Protein AF-A0A4R1QYN3-F1 (afdb_monomer_lite)

InterPro domains:
  IPR029058 Alpha/Beta hydrolase fold [G3DSA:3.40.50.1820] (17-107)

Secondary structure (DSSP, 8-state):
-------GGGG--S--SEEE-HHHHSSEEEEE--SS-SSTT-EEEEE--TT--HHHHHHHHHHHHTTT-EEEEEE-SSSTTS-SSSSS--THHHHHHHHHHHHTT--

Structure (mmCIF, N/CA/C/O backbone):
data_AF-A0A4R1QYN3-F1
#
_entry.id   AF-A0A4R1QYN3-F1
#
loop_
_atom_site.group_PDB
_atom_site.id
_atom_site.type_symbol
_atom_site.label_atom_id
_atom_site.label_alt_id
_atom_site.label_comp_id
_atom_site.label_asym_id
_atom_site.label_entity_id
_atom_site.label_seq_id
_atom_site.pdbx_PDB_ins_code
_atom_site.Cartn_x
_atom_site.Cartn_y
_atom_site.Cartn_z
_atom_site.occupancy
_atom_site.B_iso_or_equiv
_atom_site.auth_seq_id
_atom_site.auth_comp_id
_atom_site.auth_asym_id
_atom_site.auth_atom_id
_atom_site.pdbx_PDB_model_num
ATOM 1 N N . MET A 1 1 ? 18.284 11.330 -16.978 1.00 38.03 1 MET A N 1
ATOM 2 C CA . MET A 1 1 ? 18.739 11.485 -15.575 1.00 38.03 1 MET A CA 1
ATOM 3 C C . MET A 1 1 ? 17.774 12.408 -14.843 1.00 38.03 1 MET A C 1
ATOM 5 O O . MET A 1 1 ? 17.845 13.619 -15.007 1.00 38.03 1 MET A O 1
ATOM 9 N N . SER A 1 2 ? 16.812 11.842 -14.109 1.00 49.78 2 SER A N 1
ATOM 10 C CA . SER A 1 2 ? 15.861 12.630 -13.316 1.00 49.78 2 SER A CA 1
ATOM 11 C C . SER A 1 2 ? 16.598 13.269 -12.139 1.00 49.78 2 SER A C 1
ATOM 13 O O . SER A 1 2 ? 17.237 12.563 -11.358 1.00 49.78 2 SER A O 1
ATOM 15 N N . LYS A 1 3 ? 16.528 14.601 -12.017 1.00 47.66 3 LYS A N 1
ATOM 16 C CA . LYS A 1 3 ? 16.996 15.331 -10.830 1.00 47.66 3 LYS A CA 1
ATOM 17 C C . LYS A 1 3 ? 16.370 14.672 -9.595 1.00 47.66 3 LYS A C 1
ATOM 19 O O . LYS A 1 3 ? 15.159 14.445 -9.585 1.00 47.66 3 LYS A O 1
ATOM 24 N N . ARG A 1 4 ? 17.181 14.335 -8.582 1.00 49.62 4 ARG A N 1
ATOM 25 C CA . ARG A 1 4 ? 16.681 13.836 -7.291 1.00 49.62 4 ARG A CA 1
ATOM 26 C C . ARG A 1 4 ? 15.728 14.891 -6.730 1.00 49.62 4 ARG A C 1
ATOM 28 O O . ARG A 1 4 ? 16.173 15.944 -6.284 1.00 49.62 4 ARG A O 1
ATOM 35 N N . LYS A 1 5 ? 14.422 14.632 -6.824 1.00 58.09 5 LYS A N 1
ATOM 36 C CA . LYS A 1 5 ? 13.404 15.398 -6.104 1.00 58.09 5 LYS A CA 1
ATOM 37 C C . LYS A 1 5 ? 13.692 15.198 -4.614 1.00 58.09 5 LYS A C 1
ATOM 39 O O . LYS A 1 5 ? 14.036 14.085 -4.216 1.00 58.09 5 LYS A O 1
ATOM 44 N N . GLU A 1 6 ? 13.614 16.258 -3.811 1.00 59.31 6 GLU A N 1
ATOM 45 C CA . GLU A 1 6 ? 13.724 16.113 -2.354 1.00 59.31 6 GLU A CA 1
ATOM 46 C C . GLU A 1 6 ? 12.736 15.043 -1.870 1.00 59.31 6 GLU A C 1
ATOM 48 O O . GLU A 1 6 ? 11.584 15.074 -2.317 1.00 59.31 6 GLU A O 1
ATOM 53 N N . PRO A 1 7 ? 13.147 14.120 -0.979 1.00 69.44 7 PRO A N 1
ATOM 54 C CA . PRO A 1 7 ? 12.309 12.997 -0.588 1.00 69.44 7 PRO A CA 1
ATOM 55 C C . PRO A 1 7 ? 11.054 13.517 0.109 1.00 69.44 7 PRO A C 1
ATOM 57 O O . PRO A 1 7 ? 11.120 14.099 1.192 1.00 69.44 7 PRO A O 1
ATOM 60 N N . ALA A 1 8 ? 9.899 13.299 -0.521 1.00 77.06 8 ALA A N 1
ATOM 61 C CA . ALA A 1 8 ? 8.610 13.778 -0.027 1.00 77.06 8 ALA A CA 1
ATOM 62 C C . ALA A 1 8 ? 8.250 13.151 1.335 1.00 77.06 8 ALA A C 1
ATOM 64 O O . ALA A 1 8 ? 7.421 13.674 2.071 1.00 77.06 8 ALA A O 1
ATOM 65 N N . GLU A 1 9 ? 8.940 12.071 1.705 1.00 78.44 9 GLU A N 1
ATOM 66 C CA . GLU A 1 9 ? 8.841 11.388 2.994 1.00 78.44 9 GLU A CA 1
ATOM 67 C C . GLU A 1 9 ? 9.084 12.302 4.194 1.00 78.44 9 GLU A C 1
ATOM 69 O O . GLU A 1 9 ? 8.496 12.067 5.244 1.00 78.44 9 GLU A O 1
ATOM 74 N N . LYS A 1 10 ? 9.876 13.376 4.049 1.00 85.50 10 LYS A N 1
ATOM 75 C CA . LYS A 1 10 ? 10.087 14.346 5.138 1.00 85.50 10 LYS A CA 1
ATOM 76 C C . LYS A 1 10 ? 8.805 15.072 5.565 1.00 85.50 10 LYS A C 1
ATOM 78 O O . LYS A 1 10 ? 8.766 15.635 6.652 1.00 85.50 10 LYS A O 1
ATOM 83 N N . PHE A 1 11 ? 7.784 15.086 4.706 1.00 89.62 11 PHE A N 1
ATOM 84 C CA . PHE A 1 11 ? 6.488 15.703 4.985 1.00 89.62 11 PHE A CA 1
ATOM 85 C C . PHE A 1 11 ? 5.473 14.719 5.584 1.00 89.62 11 PHE A C 1
ATOM 87 O O . PHE A 1 11 ? 4.385 15.144 5.969 1.00 89.62 11 PHE A O 1
ATOM 94 N N . LEU A 1 12 ? 5.807 13.425 5.678 1.00 92.88 12 LEU A N 1
ATOM 95 C CA . LEU A 1 12 ? 4.967 12.456 6.376 1.00 92.88 12 LEU A CA 1
ATOM 96 C C . LEU A 1 12 ? 5.024 12.719 7.882 1.00 92.88 12 LEU A C 1
ATOM 98 O O . LEU A 1 12 ? 6.085 12.759 8.499 1.00 92.88 12 LEU A O 1
ATOM 102 N N . THR A 1 13 ? 3.848 12.845 8.473 1.00 96.19 13 THR A N 1
ATOM 103 C CA . THR A 1 13 ? 3.611 12.975 9.913 1.00 96.19 13 THR A CA 1
ATOM 104 C C . THR A 1 13 ? 3.189 11.649 10.554 1.00 96.19 13 THR A C 1
ATOM 106 O O . THR A 1 13 ? 3.395 11.451 11.748 1.00 96.19 13 THR A O 1
ATOM 109 N N . ILE A 1 14 ? 2.651 10.712 9.766 1.00 96.00 14 ILE A N 1
ATOM 110 C CA . ILE A 1 14 ? 2.229 9.376 10.193 1.00 96.00 14 ILE A CA 1
ATOM 111 C C . ILE A 1 14 ? 3.205 8.341 9.632 1.00 96.00 14 ILE A C 1
ATOM 113 O O . ILE A 1 14 ? 3.511 8.324 8.439 1.00 96.00 14 ILE A O 1
ATOM 117 N N . LYS A 1 15 ? 3.693 7.445 10.495 1.00 95.81 15 LYS A N 1
ATOM 118 C CA . LYS A 1 15 ? 4.522 6.308 10.076 1.00 95.81 15 LYS A CA 1
ATOM 119 C C . LYS A 1 15 ? 3.633 5.161 9.587 1.00 95.81 15 LYS A C 1
ATOM 121 O O . LYS A 1 15 ? 2.562 4.950 10.155 1.00 95.81 15 LYS A O 1
ATOM 126 N N . PRO A 1 16 ? 4.064 4.394 8.572 1.00 97.44 16 PRO A N 1
ATOM 127 C CA . PRO A 1 16 ? 3.325 3.209 8.165 1.00 97.44 16 PRO A CA 1
ATOM 128 C C . PRO A 1 16 ? 3.301 2.191 9.308 1.00 97.44 16 PRO A C 1
ATOM 130 O O . PRO A 1 16 ? 4.329 1.926 9.931 1.00 97.44 16 PRO A O 1
ATOM 133 N N . ALA A 1 17 ? 2.128 1.612 9.552 1.00 97.75 17 ALA A N 1
ATOM 134 C CA . ALA A 1 17 ? 1.943 0.500 10.476 1.00 97.75 17 ALA A CA 1
ATOM 135 C C . ALA A 1 17 ? 2.602 -0.781 9.943 1.00 97.75 17 ALA A C 1
ATOM 137 O O . ALA A 1 17 ? 3.052 -1.614 10.722 1.00 97.75 17 ALA A O 1
ATOM 138 N N . GLN A 1 18 ? 2.675 -0.920 8.616 1.00 98.19 18 GLN A N 1
ATOM 139 C CA . GLN A 1 18 ? 3.366 -2.018 7.953 1.00 98.19 18 GLN A CA 1
ATOM 140 C C . GLN A 1 18 ? 3.968 -1.562 6.624 1.00 98.19 18 GLN A C 1
ATOM 142 O O . GLN A 1 18 ? 3.374 -0.757 5.904 1.00 98.19 18 GLN A O 1
ATOM 147 N N . LYS A 1 19 ? 5.152 -2.085 6.302 1.00 98.12 19 LYS A N 1
ATOM 148 C CA . LYS A 1 19 ? 5.805 -1.930 4.999 1.00 98.12 19 LYS A CA 1
ATOM 149 C C . LYS A 1 19 ? 5.884 -3.290 4.316 1.00 98.12 19 LYS A C 1
ATOM 151 O O . LYS A 1 19 ? 6.121 -4.284 4.994 1.00 98.12 19 LYS A O 1
ATOM 156 N N . PHE A 1 20 ? 5.734 -3.291 3.001 1.00 98.12 20 PHE A N 1
ATOM 157 C CA . PHE A 1 20 ? 5.770 -4.474 2.149 1.00 98.12 20 PHE A CA 1
ATOM 158 C C . PHE A 1 20 ? 6.913 -4.359 1.154 1.00 98.12 20 PHE A C 1
ATOM 160 O O . PHE A 1 20 ? 7.214 -3.260 0.673 1.00 98.12 20 PHE A O 1
ATOM 167 N N . ASN A 1 21 ? 7.544 -5.486 0.854 1.00 96.81 21 ASN A N 1
ATOM 168 C CA . ASN A 1 21 ? 8.606 -5.573 -0.133 1.00 96.81 21 ASN A CA 1
ATOM 169 C C . ASN A 1 21 ? 8.361 -6.709 -1.126 1.00 96.81 21 ASN A C 1
ATOM 171 O O . ASN A 1 21 ? 7.642 -7.673 -0.866 1.00 96.81 21 ASN A O 1
ATOM 175 N N . ILE A 1 22 ? 9.016 -6.599 -2.281 1.00 95.56 22 ILE A N 1
ATOM 176 C CA . ILE A 1 22 ? 8.795 -7.531 -3.380 1.00 95.56 22 ILE A CA 1
ATOM 177 C C . ILE A 1 22 ? 9.218 -8.966 -3.037 1.00 95.56 22 ILE A C 1
ATOM 179 O O . ILE A 1 22 ? 8.583 -9.900 -3.514 1.00 95.56 22 ILE A O 1
ATOM 183 N N . GLN A 1 23 ? 10.250 -9.157 -2.208 1.00 95.62 23 GLN A N 1
ATOM 184 C CA . GLN A 1 23 ? 10.796 -10.480 -1.896 1.00 95.62 23 GLN A CA 1
ATOM 185 C C . GLN A 1 23 ? 9.864 -11.303 -1.002 1.00 95.62 23 GLN A C 1
ATOM 187 O O . GLN A 1 23 ? 9.708 -12.499 -1.231 1.00 95.62 23 GLN A O 1
ATOM 192 N N . ASN A 1 24 ? 9.252 -10.672 -0.001 1.00 96.00 24 ASN A N 1
ATOM 193 C CA . ASN A 1 24 ? 8.450 -11.368 1.006 1.00 96.00 24 ASN A CA 1
ATOM 194 C C . ASN A 1 24 ? 6.955 -11.333 0.689 1.00 96.00 24 ASN A C 1
ATOM 196 O O . ASN A 1 24 ? 6.248 -12.306 0.933 1.00 96.00 24 ASN A O 1
ATOM 200 N N . ASP A 1 25 ? 6.479 -10.208 0.158 1.00 97.38 25 ASP A 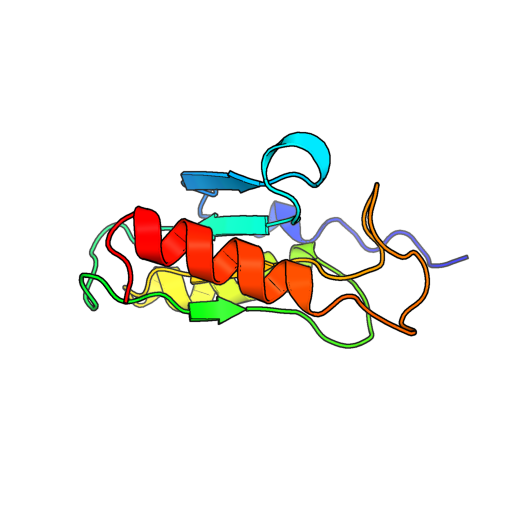N 1
ATOM 201 C CA . ASP A 1 25 ? 5.049 -9.928 0.020 1.00 97.38 25 ASP A CA 1
ATOM 202 C C . ASP A 1 25 ? 4.591 -9.988 -1.444 1.00 97.38 25 ASP A C 1
ATOM 204 O O . ASP A 1 25 ? 3.400 -10.074 -1.742 1.00 97.38 25 ASP A O 1
ATOM 208 N N . GLY A 1 26 ? 5.537 -9.941 -2.387 1.00 96.88 26 GLY A N 1
ATOM 209 C CA . GLY A 1 26 ? 5.255 -9.939 -3.819 1.00 96.88 26 GLY A CA 1
ATOM 210 C C . GLY A 1 26 ? 4.666 -8.622 -4.340 1.00 96.88 26 GLY A C 1
ATOM 211 O O . GLY A 1 26 ? 4.214 -8.588 -5.485 1.00 96.88 26 GLY A O 1
ATOM 212 N N . PHE A 1 27 ? 4.705 -7.550 -3.542 1.00 98.00 27 PHE A N 1
ATOM 213 C CA . PHE A 1 27 ? 4.414 -6.166 -3.928 1.00 98.00 27 PHE A CA 1
ATOM 214 C C . PHE A 1 27 ? 5.184 -5.185 -3.025 1.00 98.00 27 PHE A C 1
ATOM 216 O O . PHE A 1 27 ? 5.685 -5.562 -1.969 1.00 98.00 27 PHE A O 1
ATOM 223 N N . ILE A 1 28 ? 5.287 -3.915 -3.426 1.00 98.00 28 ILE A N 1
ATOM 224 C CA . ILE A 1 28 ? 5.881 -2.852 -2.600 1.00 98.00 28 ILE A CA 1
ATOM 225 C C . ILE A 1 28 ? 4.771 -1.935 -2.100 1.00 98.00 28 ILE A C 1
ATOM 227 O O . ILE A 1 28 ? 3.956 -1.453 -2.887 1.00 98.00 28 ILE A O 1
ATOM 231 N N . GLY A 1 29 ? 4.755 -1.652 -0.798 1.00 97.81 29 GLY A N 1
ATOM 232 C CA . GLY A 1 29 ? 3.736 -0.776 -0.240 1.00 97.81 29 GLY A CA 1
ATOM 233 C C . GLY A 1 29 ? 3.951 -0.347 1.205 1.00 97.81 29 GLY A C 1
ATOM 234 O O . GLY A 1 29 ? 4.816 -0.857 1.914 1.00 97.81 29 GLY A O 1
ATOM 235 N N . CYS A 1 30 ? 3.121 0.595 1.641 1.00 98.44 30 CYS A N 1
ATOM 236 C CA . CYS A 1 30 ? 3.070 1.134 2.995 1.00 98.44 30 CYS A CA 1
ATOM 237 C C . CYS A 1 30 ? 1.606 1.201 3.450 1.00 98.44 30 CYS A C 1
ATOM 239 O O . CYS A 1 30 ? 0.823 1.970 2.890 1.00 98.44 30 CYS A O 1
ATOM 241 N N . LEU A 1 31 ? 1.236 0.409 4.460 1.00 98.56 31 LEU A N 1
ATOM 242 C CA . LEU A 1 31 ? -0.081 0.464 5.095 1.00 98.56 31 LEU A CA 1
ATOM 243 C C . LEU A 1 31 ? -0.059 1.475 6.234 1.00 98.56 31 LEU A C 1
ATOM 245 O O . LEU A 1 31 ? 0.739 1.367 7.165 1.00 98.56 31 LEU A O 1
ATOM 249 N N . TYR A 1 32 ? -0.988 2.414 6.191 1.00 98.25 32 TYR A N 1
ATOM 250 C CA . TYR A 1 32 ? -1.197 3.425 7.211 1.00 98.25 32 TYR A CA 1
ATOM 251 C C . TYR A 1 32 ? -2.555 3.202 7.867 1.00 98.25 32 TYR A C 1
ATOM 253 O O . TYR A 1 32 ? -3.554 2.985 7.179 1.00 98.25 32 TYR A O 1
ATOM 261 N N . LYS A 1 33 ? -2.591 3.272 9.199 1.00 97.62 33 LYS A N 1
ATOM 262 C CA . LYS A 1 33 ? -3.819 3.137 9.984 1.00 97.62 33 LYS A CA 1
ATOM 263 C C . LYS A 1 33 ? -4.122 4.457 10.695 1.00 97.62 33 LYS A C 1
ATOM 265 O O . LYS A 1 33 ? -3.182 5.094 11.176 1.00 97.62 33 LYS A O 1
ATOM 270 N N . PRO A 1 34 ? -5.392 4.884 10.737 1.00 97.12 34 PRO A N 1
ATOM 271 C CA . PRO A 1 34 ? -5.783 6.069 11.484 1.00 97.12 34 PRO A CA 1
ATOM 272 C C . PRO A 1 34 ? -5.670 5.805 12.988 1.00 97.12 34 PRO A C 1
ATOM 274 O O . PRO A 1 34 ? -5.743 4.656 13.422 1.00 97.12 34 PRO A O 1
ATOM 277 N N . GLN A 1 35 ? -5.514 6.869 13.776 1.00 94.44 35 GLN A N 1
ATOM 278 C CA . GLN A 1 35 ? -5.627 6.776 15.233 1.00 94.44 35 GLN A CA 1
ATOM 279 C C . GLN A 1 35 ? -7.062 6.407 15.637 1.00 94.44 35 GLN A C 1
ATOM 281 O O . GLN A 1 35 ? -7.252 5.469 16.404 1.00 94.44 35 GLN A O 1
ATOM 286 N N . ASP A 1 36 ? -8.045 7.078 15.030 1.00 94.50 36 ASP A N 1
ATOM 287 C CA . ASP A 1 36 ? -9.472 6.792 15.181 1.00 94.50 36 ASP A CA 1
ATOM 288 C C . ASP A 1 36 ? -10.037 6.306 13.839 1.00 94.50 36 ASP A C 1
ATOM 290 O O . ASP A 1 36 ? -10.079 7.054 12.857 1.00 94.50 36 ASP A O 1
ATOM 294 N N . ASN A 1 37 ? -10.427 5.029 13.764 1.00 93.75 37 ASN A N 1
ATOM 295 C CA . ASN A 1 37 ? -10.899 4.419 12.520 1.00 93.75 37 ASN A CA 1
ATOM 296 C C . ASN A 1 37 ? -12.415 4.589 12.346 1.00 93.75 37 ASN A C 1
ATOM 298 O O . ASN A 1 37 ? -13.200 3.797 12.860 1.00 93.75 37 ASN A O 1
ATOM 302 N N . SER A 1 38 ? -12.815 5.588 11.561 1.00 95.75 38 SER A N 1
ATOM 303 C CA . SER A 1 38 ? -14.220 5.843 11.206 1.00 95.75 38 SER A CA 1
ATOM 304 C C . SER A 1 38 ? -14.794 4.826 10.211 1.00 95.75 38 SER A C 1
ATOM 306 O O . SER A 1 38 ? -15.999 4.812 9.967 1.00 95.75 38 SER A O 1
ATOM 308 N N . PHE A 1 39 ? -13.942 3.996 9.604 1.00 95.62 39 PHE A N 1
ATOM 309 C CA . PHE A 1 39 ? -14.300 3.047 8.554 1.00 95.62 39 PHE A CA 1
ATOM 310 C C . PHE A 1 39 ? -13.743 1.658 8.881 1.00 95.62 39 PHE A C 1
ATOM 312 O O . PHE A 1 39 ? -12.893 1.122 8.167 1.00 95.62 39 PHE A O 1
ATOM 319 N N . GLU A 1 40 ? -14.211 1.078 9.986 1.00 93.56 40 GLU A N 1
ATOM 320 C CA . GLU A 1 40 ? -13.763 -0.236 10.445 1.00 93.56 40 GLU A CA 1
ATOM 321 C C . GLU A 1 40 ? -13.882 -1.304 9.345 1.00 93.56 40 GLU A C 1
ATOM 323 O O . GLU A 1 40 ? -14.856 -1.353 8.591 1.00 93.56 40 GLU A O 1
ATOM 328 N N . GLY A 1 41 ? -12.831 -2.114 9.207 1.00 93.06 41 GLY A N 1
ATOM 329 C CA . GLY A 1 41 ? -12.712 -3.134 8.165 1.00 93.06 41 GLY A CA 1
ATOM 330 C C . GLY A 1 41 ? -12.472 -2.604 6.747 1.00 93.06 41 GLY A C 1
ATOM 331 O O . GLY A 1 41 ? -12.098 -3.392 5.894 1.00 93.06 41 GLY A O 1
ATOM 332 N N . LYS A 1 42 ? -12.614 -1.305 6.458 1.00 97.06 42 LYS A N 1
ATOM 333 C CA . LYS A 1 42 ? -12.418 -0.770 5.098 1.00 97.06 42 LYS A CA 1
ATOM 334 C C . LYS A 1 42 ? -10.993 -0.285 4.877 1.00 97.06 42 LYS A C 1
ATOM 336 O O . LYS A 1 42 ? -10.357 0.283 5.769 1.00 97.06 42 LYS A O 1
ATOM 341 N N . VAL A 1 43 ? -10.516 -0.446 3.648 1.00 98.12 43 VAL A N 1
ATOM 342 C CA . VAL A 1 43 ? -9.202 0.028 3.206 1.00 98.12 43 VAL A CA 1
ATOM 343 C C . VAL A 1 43 ? -9.275 0.588 1.791 1.00 98.12 43 VAL A C 1
ATOM 345 O O . VAL A 1 43 ? -10.011 0.085 0.948 1.00 98.12 43 VAL A O 1
ATOM 348 N N . ILE A 1 44 ? -8.486 1.625 1.513 1.00 97.94 44 ILE A N 1
ATOM 349 C CA . ILE A 1 44 ? -8.239 2.094 0.148 1.00 97.94 44 ILE A CA 1
ATOM 350 C C . ILE A 1 44 ? -6.826 1.708 -0.293 1.00 97.94 44 ILE A C 1
ATOM 352 O O . ILE A 1 44 ? -5.852 2.010 0.397 1.00 97.94 44 ILE A O 1
ATOM 356 N N . ILE A 1 45 ? -6.702 1.058 -1.451 1.00 98.12 45 ILE A N 1
ATOM 357 C CA . ILE A 1 45 ? -5.411 0.874 -2.124 1.00 98.12 45 ILE A CA 1
ATOM 358 C C . ILE A 1 45 ? -5.176 2.089 -3.018 1.00 98.12 45 ILE A C 1
ATOM 360 O O . ILE A 1 45 ? -6.015 2.437 -3.846 1.00 98.12 45 ILE A O 1
ATOM 364 N N . MET A 1 46 ? -4.030 2.738 -2.850 1.00 97.00 46 MET A N 1
ATOM 365 C CA . MET A 1 46 ? -3.653 3.943 -3.575 1.00 97.00 46 MET A CA 1
ATOM 366 C C . MET A 1 46 ? -2.393 3.696 -4.385 1.00 97.00 46 MET A C 1
ATOM 368 O O . MET A 1 46 ? -1.390 3.237 -3.852 1.00 97.00 46 MET A O 1
ATOM 372 N N . SER A 1 47 ? -2.434 4.044 -5.665 1.00 95.38 47 SER A N 1
ATOM 373 C CA . SER A 1 47 ? -1.280 4.017 -6.561 1.00 95.38 47 SER A CA 1
ATOM 374 C C . SER A 1 47 ? -1.081 5.403 -7.163 1.00 95.38 47 SER A C 1
ATOM 376 O O . SER A 1 47 ? -2.052 6.110 -7.433 1.00 95.38 47 SER A O 1
ATOM 378 N N . GLY A 1 48 ? 0.179 5.802 -7.327 1.00 91.44 48 GLY A N 1
ATOM 379 C CA . GLY A 1 48 ? 0.541 7.059 -7.981 1.00 91.44 48 GLY A CA 1
ATOM 380 C C . GLY A 1 48 ? 0.256 7.051 -9.485 1.00 91.44 48 GLY A C 1
ATOM 381 O O . GLY A 1 48 ? -0.283 6.091 -10.029 1.00 91.44 48 GLY A O 1
ATOM 382 N N . GLY A 1 49 ? 0.627 8.138 -10.160 1.00 89.38 49 GLY A N 1
ATOM 383 C CA . GLY A 1 49 ? 0.531 8.243 -11.614 1.00 89.38 49 GLY A CA 1
ATOM 384 C C . GLY A 1 49 ? 1.800 7.791 -12.343 1.00 89.38 49 GLY A C 1
ATOM 385 O O . GLY A 1 49 ? 2.731 7.207 -11.780 1.00 89.38 49 GLY A O 1
ATOM 386 N N . SER A 1 50 ? 1.876 8.157 -13.623 1.00 90.88 50 SER A N 1
ATOM 387 C CA . SER A 1 50 ? 3.002 7.868 -14.521 1.00 90.88 50 SER A CA 1
ATOM 388 C C . SER A 1 50 ? 4.308 8.599 -14.178 1.00 90.88 50 SER A C 1
ATOM 390 O O . SER A 1 50 ? 5.248 8.552 -14.963 1.00 90.88 50 SER A O 1
ATOM 392 N N . ASP A 1 51 ? 4.392 9.305 -13.047 1.00 90.38 51 ASP A N 1
ATOM 393 C CA . ASP A 1 51 ? 5.631 9.913 -12.547 1.00 90.38 51 ASP A CA 1
ATOM 394 C C . ASP A 1 51 ? 6.478 8.951 -11.689 1.00 90.38 51 ASP A C 1
ATOM 396 O O . ASP A 1 51 ? 7.681 9.174 -11.530 1.00 90.38 51 ASP A O 1
ATOM 400 N N . GLY A 1 52 ? 5.870 7.876 -11.162 1.00 90.19 52 GLY A N 1
ATOM 401 C CA . GLY A 1 52 ? 6.569 6.803 -10.444 1.00 90.19 52 GLY A CA 1
ATOM 402 C C . GLY A 1 52 ? 7.114 7.226 -9.089 1.00 90.19 52 GLY A C 1
ATOM 403 O O . GLY A 1 52 ? 7.984 6.556 -8.529 1.00 90.19 52 GLY A O 1
ATOM 404 N N . TYR A 1 53 ? 6.640 8.353 -8.559 1.00 92.44 53 TYR A N 1
ATOM 405 C CA . TYR A 1 53 ? 7.130 8.912 -7.320 1.00 92.44 53 TYR A CA 1
ATOM 406 C C . TYR A 1 53 ? 6.359 8.353 -6.123 1.00 92.44 53 TYR A C 1
ATOM 408 O O . TYR A 1 53 ? 5.377 8.924 -5.646 1.00 92.44 53 TYR A O 1
ATOM 416 N N . PHE A 1 54 ? 6.829 7.216 -5.608 1.00 94.25 54 PHE A N 1
ATOM 417 C CA . PHE A 1 54 ? 6.146 6.495 -4.532 1.00 94.25 54 PHE A CA 1
ATOM 418 C C . PHE A 1 54 ? 5.937 7.336 -3.262 1.00 94.25 54 PHE A C 1
ATOM 420 O O . PHE A 1 54 ? 4.854 7.306 -2.679 1.00 94.25 54 PHE A O 1
ATOM 427 N N . SER A 1 55 ? 6.905 8.175 -2.879 1.00 93.50 55 SER A N 1
ATOM 428 C CA . SER A 1 55 ? 6.775 9.044 -1.702 1.00 93.50 55 SER A CA 1
ATOM 429 C C . SER A 1 55 ? 5.582 10.011 -1.795 1.00 93.50 55 SER A C 1
ATOM 431 O O . SER A 1 55 ? 4.980 10.327 -0.772 1.00 93.50 55 SER A O 1
ATOM 433 N N . LEU A 1 56 ? 5.192 10.450 -3.001 1.00 93.75 56 LEU A N 1
ATOM 434 C CA . LEU A 1 56 ? 3.980 11.257 -3.194 1.00 93.75 56 LEU A CA 1
ATOM 435 C C . LEU A 1 56 ? 2.709 10.433 -2.945 1.00 93.75 56 LEU A C 1
ATOM 437 O O . LEU A 1 56 ? 1.773 10.924 -2.322 1.00 93.75 56 LEU A O 1
ATOM 441 N N . THR A 1 57 ? 2.696 9.164 -3.359 1.00 96.06 57 THR A N 1
ATOM 442 C CA . THR A 1 57 ? 1.575 8.243 -3.096 1.00 96.06 57 THR A CA 1
ATOM 443 C C . THR A 1 57 ? 1.373 8.054 -1.590 1.00 96.06 57 THR A C 1
ATOM 445 O O . THR A 1 57 ? 0.245 8.124 -1.106 1.00 96.06 57 THR A O 1
ATOM 448 N N . CYS A 1 58 ? 2.463 7.914 -0.829 1.00 97.19 58 CYS A N 1
ATOM 449 C CA . CYS A 1 58 ? 2.423 7.861 0.634 1.00 97.19 58 CYS A CA 1
ATOM 450 C C . CYS A 1 58 ? 1.847 9.144 1.260 1.00 97.19 58 CYS A C 1
ATOM 452 O O . CYS A 1 58 ? 1.039 9.059 2.183 1.00 97.19 58 CYS A O 1
ATOM 454 N N . LEU A 1 59 ? 2.218 10.329 0.754 1.00 96.19 59 LEU A N 1
ATOM 455 C CA . LEU A 1 59 ? 1.672 11.602 1.248 1.00 96.19 59 LEU A CA 1
ATOM 456 C C . LEU A 1 59 ? 0.165 11.721 1.021 1.00 96.19 59 LEU A C 1
ATOM 458 O O . LEU A 1 59 ? -0.543 12.247 1.879 1.00 96.19 59 LEU A O 1
ATOM 462 N N . ILE A 1 60 ? -0.327 11.232 -0.118 1.00 95.56 60 ILE A N 1
ATOM 463 C CA . ILE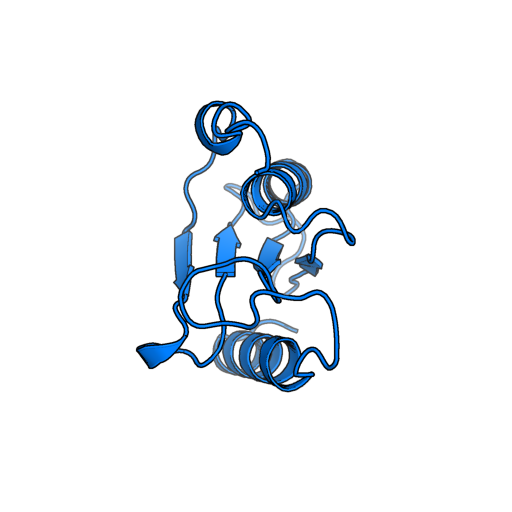 A 1 60 ? -1.761 11.232 -0.412 1.00 95.56 60 ILE A CA 1
ATOM 464 C C . ILE A 1 60 ? -2.478 10.213 0.484 1.00 95.56 60 ILE A C 1
ATOM 466 O O . ILE A 1 60 ? -3.501 10.559 1.071 1.00 95.56 60 ILE A O 1
ATOM 470 N N . ALA A 1 61 ? -1.928 9.007 0.667 1.00 97.81 61 ALA A N 1
ATOM 471 C CA . ALA A 1 61 ? -2.487 7.998 1.572 1.00 97.81 6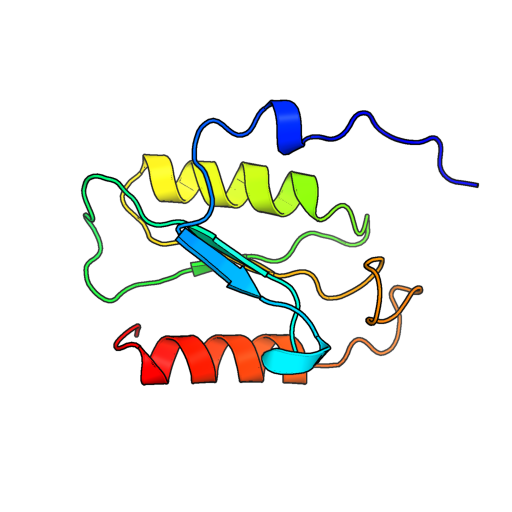1 ALA A CA 1
ATOM 472 C C . ALA A 1 61 ? -2.644 8.532 3.005 1.00 97.81 61 ALA A C 1
ATOM 474 O O . ALA A 1 61 ? -3.686 8.337 3.632 1.00 97.81 61 ALA A O 1
ATOM 475 N N . GLU A 1 62 ? -1.667 9.299 3.493 1.00 97.50 62 GLU A N 1
ATOM 476 C CA . GLU A 1 62 ? -1.759 9.963 4.793 1.00 97.50 62 GLU A CA 1
ATOM 477 C C . GLU A 1 62 ? -2.986 10.890 4.910 1.00 97.50 62 GLU A C 1
ATOM 479 O O . GLU A 1 62 ? -3.590 10.985 5.978 1.00 97.50 62 GLU A O 1
ATOM 484 N N . GLN A 1 63 ? -3.414 11.550 3.828 1.00 97.06 63 GLN A N 1
ATOM 485 C CA . GLN A 1 63 ? -4.588 12.430 3.869 1.00 97.06 63 GLN A CA 1
ATOM 486 C C . GLN A 1 63 ? -5.891 11.663 4.121 1.00 97.06 63 GLN A C 1
ATOM 488 O O . GLN A 1 63 ? -6.785 12.191 4.787 1.00 97.06 63 GLN A O 1
ATOM 493 N N . PHE A 1 64 ? -6.007 10.430 3.625 1.00 97.50 64 PHE A N 1
ATOM 494 C CA . PHE A 1 64 ? -7.151 9.556 3.910 1.00 97.50 64 PHE A CA 1
ATOM 495 C C . PHE A 1 64 ? -7.097 9.028 5.344 1.00 97.50 64 PHE A C 1
ATOM 497 O O . PHE A 1 64 ? -8.107 9.025 6.046 1.00 97.50 64 PHE A O 1
ATOM 504 N N . VAL A 1 65 ? -5.896 8.702 5.815 1.00 98.12 65 VAL A N 1
ATOM 505 C CA . VAL A 1 65 ? -5.647 8.246 7.188 1.00 98.12 65 VAL A CA 1
ATOM 506 C C . VAL A 1 65 ? -6.004 9.328 8.203 1.00 98.12 65 VAL A C 1
ATOM 508 O O . VAL A 1 65 ? -6.695 9.054 9.178 1.00 98.12 65 VAL A O 1
ATOM 511 N N . LYS A 1 66 ? -5.650 10.589 7.935 1.00 97.19 66 LYS A N 1
ATOM 512 C CA . LYS A 1 66 ? -6.060 11.750 8.748 1.00 97.19 66 LYS A CA 1
ATOM 513 C C . LYS A 1 66 ? -7.580 11.952 8.812 1.00 97.19 66 LYS A C 1
ATOM 515 O O . LYS A 1 66 ? -8.054 12.681 9.673 1.00 97.19 66 LYS A O 1
ATOM 520 N N . ARG A 1 67 ? -8.341 11.325 7.910 1.00 96.94 67 ARG A N 1
ATOM 521 C CA . ARG A 1 67 ? -9.814 11.359 7.854 1.00 96.94 67 ARG A CA 1
ATOM 522 C C . ARG A 1 67 ? -10.459 10.068 8.373 1.00 96.94 67 ARG A C 1
ATOM 524 O O . ARG A 1 67 ? -11.658 9.876 8.193 1.00 96.94 67 ARG A O 1
ATOM 531 N N . GLY A 1 68 ? -9.678 9.193 9.004 1.00 97.75 68 GLY A N 1
ATOM 532 C CA . GLY A 1 68 ? -10.176 7.979 9.643 1.00 97.75 68 GLY A CA 1
ATOM 533 C C . GLY A 1 68 ? -10.266 6.756 8.732 1.00 97.75 68 GLY A C 1
ATOM 534 O O . GLY A 1 68 ? -10.841 5.763 9.157 1.00 97.75 68 GLY A O 1
ATOM 535 N N . LEU A 1 69 ? -9.726 6.793 7.504 1.00 97.94 69 LEU A N 1
ATOM 536 C CA . LEU A 1 69 ? -9.725 5.650 6.582 1.00 97.94 69 LEU A CA 1
ATOM 537 C C . LEU A 1 69 ? -8.336 5.002 6.505 1.00 97.94 69 LEU A C 1
ATOM 539 O O . LEU A 1 69 ? -7.346 5.671 6.216 1.00 97.94 69 LEU A O 1
ATOM 543 N N . THR A 1 70 ? -8.262 3.685 6.707 1.00 98.50 70 THR A N 1
ATOM 544 C CA . THR A 1 70 ? -7.021 2.922 6.485 1.00 98.50 70 THR A CA 1
ATOM 545 C C . THR A 1 70 ? -6.620 3.000 5.010 1.00 98.50 70 THR A C 1
ATOM 547 O O . THR A 1 70 ? -7.453 2.779 4.131 1.00 98.50 70 THR A O 1
ATOM 550 N N . ALA A 1 71 ? -5.348 3.285 4.722 1.00 98.56 71 ALA A N 1
ATOM 551 C CA . ALA A 1 71 ? -4.859 3.429 3.350 1.00 98.56 71 ALA A CA 1
ATOM 552 C C . ALA A 1 71 ? -3.575 2.628 3.115 1.00 98.56 71 ALA A C 1
ATOM 554 O O . ALA A 1 71 ? -2.631 2.700 3.903 1.00 98.56 71 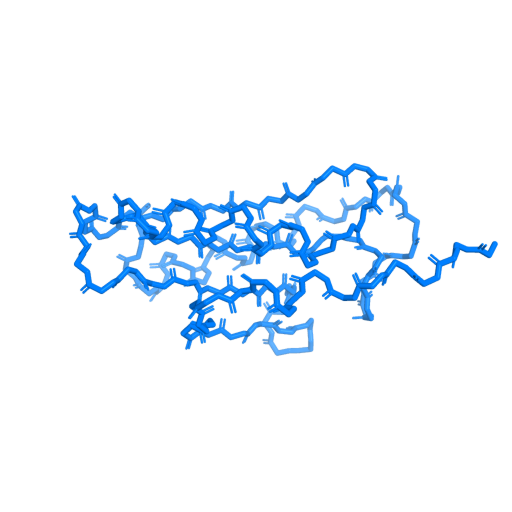ALA A O 1
ATOM 555 N N . LEU A 1 72 ? -3.525 1.894 2.004 1.00 98.62 72 LEU A N 1
ATOM 556 C CA . LEU A 1 72 ? -2.339 1.200 1.512 1.00 98.62 72 LEU A CA 1
ATOM 557 C C . LEU A 1 72 ? -1.781 1.954 0.303 1.00 98.62 72 LEU A C 1
ATOM 559 O O . LEU A 1 72 ? -2.353 1.893 -0.781 1.00 98.62 72 LEU A O 1
ATOM 563 N N . ALA A 1 73 ? -0.651 2.640 0.470 1.00 98.38 73 ALA A N 1
ATOM 564 C CA . ALA A 1 73 ? 0.107 3.164 -0.662 1.00 98.38 73 ALA A CA 1
ATOM 565 C C . ALA A 1 73 ? 0.865 2.013 -1.333 1.00 98.38 73 ALA A C 1
ATOM 567 O O . ALA A 1 73 ? 1.623 1.316 -0.659 1.00 98.38 73 ALA A O 1
ATOM 568 N N . LEU A 1 74 ? 0.690 1.829 -2.639 1.00 98.19 74 LEU A N 1
ATOM 569 C CA . LEU A 1 74 ? 1.285 0.756 -3.431 1.00 98.19 74 LEU A CA 1
ATOM 570 C C . LEU A 1 74 ? 2.171 1.339 -4.534 1.00 98.19 74 LEU A C 1
ATOM 572 O O . LEU A 1 74 ? 1.760 2.232 -5.278 1.00 98.19 74 LEU A O 1
ATOM 576 N N . ALA A 1 75 ? 3.394 0.823 -4.641 1.00 97.00 75 ALA A N 1
ATOM 577 C CA . ALA A 1 75 ? 4.267 1.098 -5.771 1.00 97.00 75 ALA A CA 1
ATOM 578 C C . ALA A 1 75 ? 4.163 -0.030 -6.794 1.00 97.00 75 ALA A C 1
ATOM 580 O O . ALA A 1 75 ? 4.209 -1.206 -6.437 1.00 97.00 75 ALA A O 1
ATOM 581 N N . TYR A 1 76 ? 4.075 0.341 -8.067 1.00 95.62 76 TYR A N 1
ATOM 582 C CA . TYR A 1 76 ? 3.939 -0.611 -9.168 1.00 95.62 76 TYR A CA 1
ATOM 583 C C . TYR A 1 76 ? 5.020 -0.451 -10.250 1.00 95.62 76 TYR A C 1
ATOM 585 O O . TYR A 1 76 ? 5.152 -1.318 -11.107 1.00 95.62 76 TYR A O 1
ATOM 593 N N . TRP A 1 77 ? 5.829 0.616 -10.194 1.00 96.38 77 TRP A N 1
ATOM 594 C CA . TRP A 1 77 ? 7.015 0.802 -11.037 1.00 96.38 77 TRP A CA 1
ATOM 595 C C . TRP A 1 77 ? 7.999 1.814 -10.419 1.00 96.38 77 TRP A C 1
ATOM 597 O O . TRP A 1 77 ? 7.668 2.486 -9.437 1.00 96.38 77 TRP A O 1
ATOM 607 N N . ASN A 1 78 ? 9.198 1.929 -10.999 1.00 94.00 78 ASN A N 1
ATOM 608 C CA . ASN A 1 78 ? 10.271 2.855 -10.610 1.00 94.00 78 ASN A CA 1
ATOM 609 C C . ASN A 1 78 ? 10.721 2.718 -9.145 1.00 94.00 78 ASN A C 1
ATOM 611 O O . ASN A 1 78 ? 11.129 3.698 -8.521 1.00 94.00 78 ASN A O 1
ATOM 615 N N . GLN A 1 79 ? 10.621 1.515 -8.576 1.00 93.88 79 GLN A N 1
ATOM 616 C CA . GLN A 1 79 ? 11.147 1.183 -7.250 1.00 93.88 79 GLN A CA 1
ATOM 617 C C . GLN A 1 79 ? 12.075 -0.040 -7.338 1.00 93.88 79 GLN A C 1
ATOM 619 O O . GLN A 1 79 ? 11.960 -0.829 -8.278 1.00 93.88 79 GLN A O 1
ATOM 624 N N . PRO A 1 80 ? 12.996 -0.231 -6.377 1.00 91.00 80 PRO A N 1
ATOM 625 C CA . PRO A 1 80 ? 13.903 -1.375 -6.390 1.00 91.00 80 PRO A CA 1
ATOM 626 C C . PRO A 1 80 ? 13.159 -2.717 -6.416 1.00 91.00 80 PRO A C 1
ATOM 628 O O . PRO A 1 80 ? 12.350 -2.998 -5.537 1.00 91.00 80 PRO A O 1
ATOM 631 N N . GLY A 1 81 ? 13.471 -3.563 -7.401 1.00 91.38 81 GLY A N 1
ATOM 632 C CA . GLY A 1 81 ? 12.923 -4.919 -7.517 1.00 91.38 81 GLY A CA 1
ATOM 633 C C . GLY A 1 81 ? 11.583 -5.037 -8.255 1.00 91.38 81 GLY A C 1
ATOM 634 O O . GLY A 1 81 ? 11.070 -6.144 -8.375 1.00 91.38 81 GLY A O 1
ATOM 635 N N . ILE A 1 82 ? 11.037 -3.936 -8.777 1.00 94.25 82 ILE A N 1
ATOM 636 C CA . ILE A 1 82 ? 9.869 -3.913 -9.679 1.00 94.25 82 ILE A CA 1
ATOM 637 C C . ILE A 1 82 ? 10.255 -3.208 -11.002 1.00 94.25 82 ILE A C 1
ATOM 639 O O . ILE A 1 82 ? 11.376 -2.699 -11.082 1.00 94.25 82 ILE A O 1
ATOM 643 N N . PRO A 1 83 ? 9.400 -3.182 -12.050 1.00 9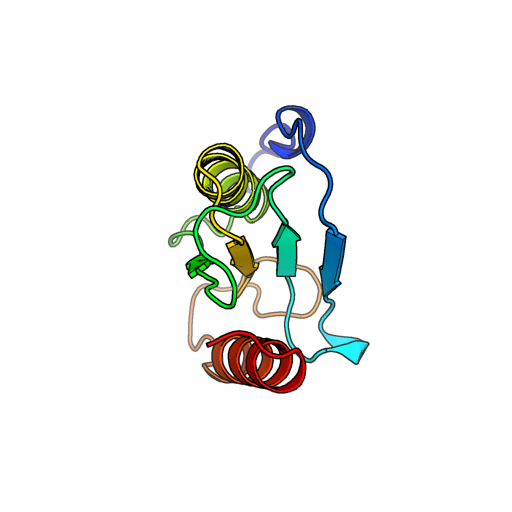5.25 83 PRO A N 1
ATOM 644 C CA . PRO A 1 83 ? 9.751 -2.604 -13.349 1.00 95.25 83 PRO A CA 1
ATOM 645 C C . PRO A 1 83 ? 10.293 -1.175 -13.257 1.00 95.25 83 PRO A C 1
ATOM 647 O O . PRO A 1 83 ? 9.771 -0.344 -12.512 1.00 95.25 83 PRO A O 1
ATOM 650 N N . ASP A 1 84 ? 11.327 -0.880 -14.040 1.00 94.00 84 ASP A N 1
ATOM 651 C CA . ASP A 1 84 ? 11.979 0.430 -14.135 1.00 94.00 84 ASP A CA 1
ATOM 652 C C . ASP A 1 84 ? 11.358 1.336 -15.215 1.00 94.00 84 ASP A C 1
ATOM 654 O O . ASP A 1 84 ? 11.532 2.556 -15.176 1.00 94.00 84 ASP A O 1
ATOM 658 N N . ALA A 1 85 ? 10.571 0.761 -16.127 1.00 92.88 85 ALA A N 1
ATOM 659 C CA . ALA A 1 85 ? 9.769 1.464 -17.121 1.00 92.88 85 ALA A CA 1
ATOM 660 C C . ALA A 1 85 ? 8.266 1.361 -16.818 1.00 92.88 85 ALA A C 1
ATOM 662 O O . ALA A 1 85 ? 7.777 0.344 -16.323 1.00 92.88 85 ALA A O 1
ATOM 663 N N . PHE A 1 86 ? 7.511 2.409 -17.162 1.00 93.19 86 PHE A N 1
ATOM 664 C CA . PHE A 1 86 ? 6.049 2.409 -17.076 1.00 93.19 86 PHE A CA 1
ATOM 665 C C . PHE A 1 86 ? 5.420 1.685 -18.282 1.00 93.19 86 PHE A C 1
ATOM 667 O O . PHE A 1 86 ? 4.690 2.268 -19.078 1.00 93.19 86 PHE A O 1
ATOM 674 N N . GLU A 1 87 ? 5.744 0.403 -18.439 1.00 94.56 87 GLU A N 1
ATOM 675 C CA . GLU A 1 87 ? 5.252 -0.478 -19.500 1.00 94.56 87 GLU A CA 1
ATOM 676 C C . GLU A 1 87 ? 5.029 -1.885 -18.928 1.00 94.56 87 GLU A C 1
ATOM 678 O O . GLU A 1 87 ? 5.826 -2.350 -18.117 1.00 94.56 87 GLU A O 1
ATOM 683 N N . LYS A 1 88 ? 3.961 -2.574 -19.372 1.00 94.62 88 LYS A N 1
ATOM 684 C CA . LYS A 1 88 ? 3.664 -3.979 -19.011 1.00 94.62 88 LYS A CA 1
ATOM 685 C C . LYS A 1 88 ? 3.723 -4.227 -17.499 1.00 94.62 88 LYS A C 1
ATOM 687 O O . LYS A 1 88 ? 4.276 -5.222 -17.036 1.00 94.62 88 LYS A O 1
ATOM 692 N N . ILE A 1 89 ? 3.149 -3.298 -16.737 1.00 95.81 89 ILE A N 1
ATOM 693 C CA . ILE A 1 89 ? 3.100 -3.385 -15.280 1.00 95.81 89 ILE A CA 1
ATOM 694 C C . ILE A 1 89 ? 2.283 -4.620 -14.867 1.00 95.81 89 ILE A C 1
ATOM 696 O O . ILE A 1 89 ? 1.120 -4.719 -15.268 1.00 95.81 89 ILE A O 1
ATOM 700 N N . PRO A 1 90 ? 2.854 -5.533 -14.058 1.00 95.69 90 PRO A N 1
ATOM 701 C CA . PRO A 1 90 ? 2.136 -6.683 -13.517 1.00 95.69 90 PRO A CA 1
ATOM 702 C C . PRO A 1 90 ? 0.925 -6.260 -12.680 1.00 95.69 90 PRO A C 1
ATOM 704 O O . PRO A 1 90 ? 1.038 -5.443 -11.761 1.00 95.69 90 PRO A O 1
ATOM 707 N N . VAL A 1 91 ? -0.237 -6.845 -12.967 1.00 95.94 91 VAL A N 1
ATOM 708 C CA . VAL A 1 91 ? -1.472 -6.607 -12.197 1.00 95.94 91 VAL A CA 1
ATOM 709 C C . VAL A 1 91 ? -1.454 -7.345 -10.854 1.00 95.94 91 VAL A C 1
ATOM 711 O O . VAL A 1 91 ? -2.131 -6.950 -9.904 1.00 95.94 91 VAL A O 1
ATOM 714 N N . GLU A 1 92 ? -0.606 -8.367 -10.745 1.00 97.12 92 GLU A N 1
ATOM 715 C CA . GLU A 1 92 ? -0.423 -9.229 -9.582 1.00 97.12 92 GLU A CA 1
ATOM 716 C C . GLU A 1 92 ? 0.036 -8.449 -8.344 1.00 97.12 92 GLU A C 1
ATOM 718 O O . GLU A 1 92 ? -0.183 -8.894 -7.221 1.00 97.12 92 GLU A O 1
ATOM 723 N N . TYR A 1 93 ? 0.646 -7.269 -8.504 1.00 97.44 93 TYR A N 1
ATOM 724 C CA . TYR A 1 93 ? 0.987 -6.414 -7.362 1.00 97.44 93 TYR A CA 1
ATOM 725 C C . TYR A 1 93 ? -0.260 -5.968 -6.598 1.00 97.44 93 TYR A C 1
ATOM 727 O O . TYR A 1 93 ? -0.295 -6.041 -5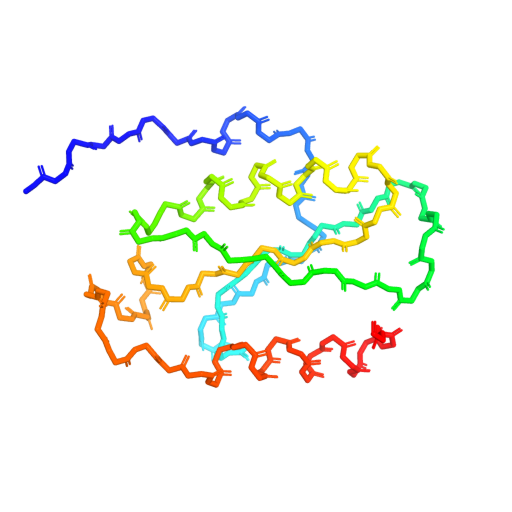.370 1.00 97.44 93 TYR A O 1
ATOM 735 N N . VAL A 1 94 ? -1.299 -5.548 -7.323 1.00 97.12 94 VAL A N 1
ATOM 736 C CA . VAL A 1 94 ? -2.570 -5.125 -6.723 1.00 97.12 94 VAL A CA 1
ATOM 737 C C . VAL A 1 94 ? -3.342 -6.336 -6.207 1.00 97.12 94 VAL A C 1
ATOM 739 O O . VAL A 1 94 ? -3.907 -6.274 -5.118 1.00 97.12 94 VAL A O 1
ATOM 742 N N . GLU A 1 95 ? -3.318 -7.456 -6.935 1.00 98.06 95 GLU A N 1
ATOM 743 C CA . GLU A 1 95 ? -3.934 -8.710 -6.488 1.00 98.06 95 GLU A CA 1
ATOM 744 C C . GLU A 1 95 ? -3.343 -9.190 -5.155 1.00 98.06 95 GLU A C 1
ATOM 746 O O . GLU A 1 95 ? -4.084 -9.444 -4.206 1.00 98.06 95 GLU A O 1
ATOM 751 N N . ARG A 1 96 ? -2.012 -9.269 -5.042 1.00 98.25 96 ARG A N 1
ATOM 752 C CA . ARG A 1 96 ? -1.332 -9.708 -3.813 1.00 98.25 96 ARG A CA 1
ATOM 753 C C . ARG A 1 96 ? -1.598 -8.768 -2.648 1.00 98.25 96 ARG A C 1
ATOM 755 O O . ARG A 1 96 ? -1.836 -9.238 -1.538 1.00 98.25 96 ARG A O 1
ATOM 762 N N . ALA A 1 97 ? -1.627 -7.462 -2.902 1.00 98.38 97 ALA A N 1
ATOM 763 C CA . ALA A 1 97 ? -2.022 -6.480 -1.902 1.00 98.38 97 ALA A CA 1
ATOM 764 C C . ALA A 1 97 ? -3.464 -6.707 -1.416 1.00 98.38 97 ALA A C 1
ATOM 766 O O . ALA A 1 97 ? -3.708 -6.740 -0.210 1.00 98.38 97 ALA A O 1
ATOM 767 N N . ALA A 1 98 ? -4.410 -6.925 -2.332 1.00 98.12 98 ALA A N 1
ATOM 768 C CA . ALA A 1 98 ? -5.805 -7.197 -1.996 1.00 98.12 98 ALA A CA 1
ATOM 769 C C . ALA A 1 98 ? -5.976 -8.522 -1.232 1.00 98.12 98 ALA A C 1
ATOM 771 O O . ALA A 1 98 ? -6.710 -8.574 -0.247 1.00 98.12 98 ALA A O 1
ATOM 772 N N . LEU A 1 99 ? -5.265 -9.582 -1.629 1.00 97.94 99 LEU A N 1
ATOM 773 C CA . LEU A 1 99 ? -5.262 -10.866 -0.922 1.00 97.94 99 LEU A CA 1
ATOM 774 C C . LEU A 1 99 ? -4.682 -10.736 0.486 1.00 97.94 99 LEU A C 1
ATOM 776 O O . LEU A 1 99 ? -5.255 -11.273 1.434 1.00 97.94 99 LEU A O 1
ATOM 780 N N . TRP A 1 100 ? -3.579 -9.997 0.640 1.00 98.19 100 TRP A N 1
ATOM 781 C CA . TRP A 1 100 ? -3.010 -9.720 1.953 1.00 98.19 100 TRP A CA 1
ATOM 782 C C . TRP A 1 100 ? -4.029 -8.999 2.838 1.00 98.19 100 TRP A C 1
ATOM 784 O O . TRP A 1 100 ? -4.288 -9.444 3.953 1.00 98.19 100 TRP A O 1
ATOM 794 N N . LEU A 1 101 ? -4.669 -7.945 2.325 1.00 98.12 101 LEU A N 1
ATOM 795 C CA . LEU A 1 101 ? -5.690 -7.181 3.045 1.00 98.12 101 LEU A CA 1
ATOM 796 C C . LEU A 1 101 ? -6.879 -8.061 3.455 1.00 98.12 101 LEU A C 1
ATOM 798 O O . LEU A 1 101 ? -7.253 -8.077 4.629 1.00 98.12 101 LEU A O 1
ATOM 802 N N . LYS A 1 102 ? -7.402 -8.870 2.531 1.00 97.38 102 LYS A N 1
ATOM 803 C CA . LYS A 1 102 ? -8.488 -9.822 2.797 1.00 97.38 102 LYS A CA 1
ATOM 804 C C . LYS A 1 102 ? -8.134 -10.806 3.914 1.00 97.38 102 LYS A C 1
ATOM 806 O O . LYS A 1 102 ? -8.937 -11.033 4.815 1.00 97.38 102 LYS A O 1
ATOM 811 N N . ASN A 1 103 ? -6.916 -11.349 3.898 1.00 97.44 103 ASN A N 1
ATOM 812 C CA . ASN A 1 103 ? -6.433 -12.276 4.927 1.00 97.44 103 ASN A CA 1
ATOM 813 C C . ASN A 1 103 ? -6.225 -11.610 6.301 1.00 97.44 103 ASN A C 1
ATOM 815 O O . ASN A 1 103 ? -6.063 -12.310 7.296 1.00 97.44 103 ASN A O 1
ATOM 819 N N . HIS A 1 104 ? -6.248 -10.276 6.364 1.00 96.69 104 HIS A N 1
ATOM 820 C CA . HIS A 1 104 ? -6.128 -9.483 7.590 1.00 96.69 104 HIS A CA 1
ATOM 821 C C . HIS A 1 104 ? -7.443 -8.772 7.960 1.00 96.69 104 HIS A C 1
ATOM 823 O O . HIS A 1 104 ? -7.420 -7.766 8.669 1.00 96.69 104 HIS A O 1
ATOM 829 N N . ASN A 1 105 ? -8.585 -9.318 7.519 1.00 95.50 105 ASN A N 1
ATOM 830 C CA . ASN A 1 105 ? -9.941 -8.845 7.828 1.00 95.50 105 ASN A CA 1
ATOM 831 C C . ASN A 1 105 ? -10.268 -7.437 7.307 1.00 95.50 105 ASN A C 1
ATOM 833 O O . ASN A 1 105 ? -11.114 -6.744 7.876 1.00 95.50 105 ASN A O 1
ATOM 837 N N . TYR A 1 106 ? -9.617 -7.019 6.222 1.00 95.56 106 TYR A N 1
ATOM 838 C CA . TYR A 1 106 ? -10.060 -5.865 5.450 1.00 95.56 106 TYR A CA 1
ATOM 839 C C . TYR A 1 106 ? -11.024 -6.303 4.334 1.00 95.56 106 TYR A C 1
ATOM 841 O O . TYR A 1 106 ? -10.850 -7.375 3.750 1.00 95.56 106 TYR A O 1
ATOM 849 N N . ILE A 1 107 ? -12.029 -5.472 4.053 1.00 77.94 107 ILE A N 1
ATOM 850 C CA . ILE A 1 107 ? -13.045 -5.633 3.000 1.00 77.94 107 ILE A CA 1
ATOM 851 C C . ILE A 1 107 ? -12.824 -4.576 1.922 1.00 77.94 107 ILE A C 1
ATOM 853 O O . ILE A 1 107 ? -12.625 -3.390 2.289 1.00 77.94 107 ILE A O 1
#

Sequence (107 aa):
MSKRKEPAEKFLTIKPAQKFNIQNDGFIGCLYKPQDNSFEGKVIIMSGGSDGYFSLTCLIAEQFVKRGLTALALAYWNQPGIPDAFEKIPVEYVERAALWLKNHNYI

pLDDT: mean 92.57, std 11.37, range [38.03, 98.62]

Radius of gyration: 13.66 Å; chains: 1; bounding box: 33×28×35 Å

Foldseek 3Di:
DDDPDDQLLVVDPFAFPDFDDCVPQVFGKGKTAAPAAPPPLEEEEWEDDQVQRQSVLVVVQVVVSPVRHIYIRTGQECDPPHHPHPPPGDPVNVVSVVVVSVVVRHD

Organism: NCBI:txid1469948